Protein AF-A0A1B7W470-F1 (afdb_monomer_lite)

pLDDT: mean 95.74, std 5.54, range [59.97, 98.81]

Sequence (104 aa):
MKARYQFRFYPTDQQQKLLAQLFGCVRVVWNDALAICKQSEKLPSNNDLQKLVITQAKKTIERQWLSEVSNIPLQQSVADLGIAYKNFFNSCKGKRKGKKIGSP

Structure (mmCIF, N/CA/C/O backbone):
data_AF-A0A1B7W470-F1
#
_entry.id   AF-A0A1B7W470-F1
#
loop_
_atom_site.group_PDB
_atom_site.id
_atom_site.type_symbol
_atom_site.label_atom_id
_atom_site.label_alt_id
_atom_site.label_comp_id
_atom_site.label_asym_id
_atom_site.label_entity_id
_atom_site.label_seq_id
_atom_site.pdbx_PDB_ins_code
_atom_site.Cartn_x
_atom_site.Cartn_y
_atom_site.Cartn_z
_atom_site.occupancy
_atom_site.B_iso_or_equiv
_atom_site.auth_seq_id
_atom_site.auth_comp_id
_atom_site.auth_asym_id
_atom_site.auth_atom_id
_atom_site.pdbx_PDB_model_num
ATOM 1 N N . MET A 1 1 ? 11.667 -31.527 11.415 1.00 59.97 1 MET A N 1
ATOM 2 C CA . MET A 1 1 ? 10.442 -31.495 10.583 1.00 59.97 1 MET A CA 1
ATOM 3 C C . MET A 1 1 ? 9.696 -30.196 10.901 1.00 59.97 1 MET A C 1
ATOM 5 O O . MET A 1 1 ? 9.408 -29.977 12.067 1.00 59.97 1 MET A O 1
ATOM 9 N N . LYS A 1 2 ? 9.480 -29.279 9.941 1.00 69.00 2 LYS A N 1
ATOM 10 C CA . LYS A 1 2 ? 8.695 -28.047 10.186 1.00 69.00 2 LYS A CA 1
ATOM 11 C C . LYS A 1 2 ? 7.237 -28.324 9.822 1.00 69.00 2 LYS A C 1
ATOM 13 O O . LYS A 1 2 ? 6.936 -28.477 8.642 1.00 69.00 2 LYS A O 1
ATOM 18 N N . ALA A 1 3 ? 6.359 -28.410 10.816 1.00 79.94 3 ALA A N 1
ATOM 19 C CA . ALA A 1 3 ? 4.921 -28.483 10.579 1.00 79.94 3 ALA A CA 1
ATOM 20 C C . ALA A 1 3 ? 4.415 -27.135 10.030 1.00 79.94 3 ALA A C 1
ATOM 22 O O . ALA A 1 3 ? 4.851 -26.076 10.486 1.00 79.94 3 ALA A O 1
ATOM 23 N N . ARG A 1 4 ? 3.510 -27.168 9.046 1.00 85.81 4 ARG A N 1
ATOM 24 C CA . ARG A 1 4 ? 2.700 -26.007 8.649 1.00 85.81 4 ARG A CA 1
ATOM 25 C C . ARG A 1 4 ? 1.278 -26.254 9.106 1.00 85.81 4 ARG A C 1
ATOM 27 O O . ARG A 1 4 ? 0.730 -27.316 8.829 1.00 85.81 4 ARG A O 1
ATOM 34 N N . TYR A 1 5 ? 0.696 -25.257 9.750 1.00 87.50 5 TYR A N 1
ATOM 35 C CA . TYR A 1 5 ? -0.687 -25.302 10.189 1.00 87.50 5 TYR A CA 1
ATOM 36 C C . TYR A 1 5 ? -1.522 -24.332 9.364 1.00 87.50 5 TYR A C 1
ATOM 38 O O . TYR A 1 5 ? -1.077 -23.225 9.055 1.00 87.50 5 TYR A O 1
ATOM 46 N N . GLN A 1 6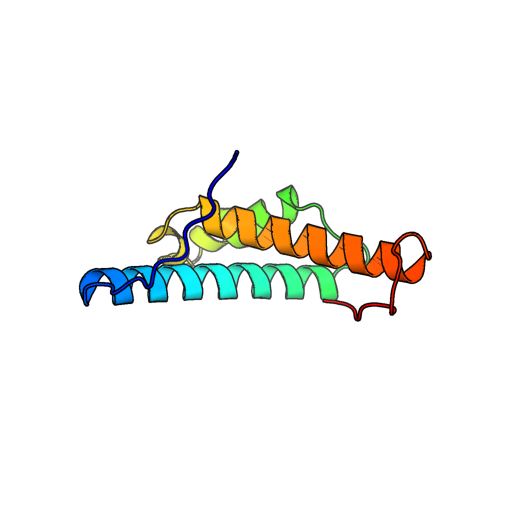 ? -2.731 -24.760 9.017 1.00 92.94 6 GLN A N 1
ATOM 47 C CA . GLN A 1 6 ? -3.738 -23.933 8.373 1.00 92.94 6 GLN A CA 1
ATOM 48 C C . GLN A 1 6 ? -4.929 -23.837 9.318 1.00 92.94 6 GLN A C 1
ATOM 50 O O . GLN A 1 6 ? -5.500 -24.852 9.707 1.00 92.94 6 GLN A O 1
ATOM 55 N N . PHE A 1 7 ? -5.295 -22.613 9.681 1.00 91.75 7 PHE A N 1
ATOM 56 C CA . PHE A 1 7 ? -6.426 -22.344 10.558 1.00 91.75 7 PHE A CA 1
ATOM 57 C C . PHE A 1 7 ? -7.414 -21.428 9.856 1.00 91.75 7 PHE A C 1
ATOM 59 O O . PHE A 1 7 ? -7.025 -20.539 9.094 1.00 91.75 7 PHE A O 1
ATOM 66 N N . ARG A 1 8 ? -8.699 -21.634 10.140 1.00 94.62 8 ARG A N 1
ATOM 67 C CA . ARG A 1 8 ? -9.738 -20.684 9.765 1.00 94.62 8 ARG A CA 1
ATOM 68 C C . ARG A 1 8 ? -9.896 -19.668 10.888 1.00 94.62 8 ARG A C 1
ATOM 70 O O . ARG A 1 8 ? -10.108 -20.036 12.038 1.00 94.62 8 ARG A O 1
ATOM 77 N N . PHE A 1 9 ? -9.766 -18.398 10.538 1.00 93.44 9 PHE A N 1
ATOM 78 C CA . PHE A 1 9 ? -9.942 -17.289 11.461 1.00 93.44 9 PHE A CA 1
ATOM 79 C C . PHE A 1 9 ? -11.408 -16.833 11.464 1.00 93.44 9 PHE A C 1
ATOM 81 O O . PHE A 1 9 ? -12.005 -16.679 10.398 1.00 93.44 9 PHE A O 1
ATOM 88 N N . TYR A 1 10 ? -11.969 -16.622 12.655 1.00 96.38 10 TYR A N 1
ATOM 89 C CA . TYR A 1 10 ? -13.341 -16.155 12.870 1.00 96.38 10 TYR A CA 1
ATOM 90 C C . TYR A 1 10 ? -13.299 -14.854 13.686 1.00 96.38 10 TYR A C 1
ATOM 92 O O . TYR A 1 10 ? -13.277 -14.912 14.915 1.00 96.38 10 TYR A O 1
ATOM 100 N N . PRO A 1 11 ? -13.201 -13.686 13.025 1.00 97.00 11 PRO A N 1
ATOM 101 C CA . PRO A 1 11 ? -13.085 -12.409 13.717 1.00 97.00 11 PRO A CA 1
ATOM 102 C C . PRO A 1 11 ? -14.377 -12.011 14.426 1.00 97.00 11 PRO A C 1
ATOM 104 O O . PRO A 1 11 ? -15.469 -12.163 13.874 1.00 97.00 11 PRO A O 1
ATOM 107 N N . THR A 1 12 ? -14.242 -11.389 15.595 1.00 98.50 12 THR A N 1
ATOM 108 C CA . THR A 1 12 ? -15.350 -10.661 16.230 1.00 98.50 12 THR A CA 1
ATOM 109 C C . THR A 1 12 ? -15.777 -9.470 15.370 1.00 98.50 12 THR A C 1
ATOM 111 O O . THR A 1 12 ? -15.000 -8.981 14.546 1.00 98.50 12 THR A O 1
ATOM 114 N N . ASP A 1 13 ? -16.979 -8.940 15.586 1.00 98.25 13 ASP A N 1
ATOM 115 C CA . ASP A 1 13 ? -17.481 -7.784 14.827 1.00 98.25 13 ASP A CA 1
ATOM 116 C C . ASP A 1 13 ? -16.538 -6.575 14.901 1.00 98.25 13 ASP A C 1
ATOM 118 O O . ASP A 1 13 ? -16.317 -5.876 13.910 1.00 98.25 13 ASP A O 1
ATOM 122 N N . GLN A 1 14 ? -15.915 -6.353 16.062 1.00 98.00 14 GLN A N 1
ATOM 123 C CA . GLN A 1 14 ? -14.920 -5.296 16.231 1.00 98.00 14 GLN A CA 1
ATOM 124 C C . GLN A 1 14 ? -13.670 -5.549 15.377 1.00 98.00 14 GLN A C 1
ATOM 126 O O . GLN A 1 14 ? -13.166 -4.635 14.727 1.00 98.00 14 GLN A O 1
ATOM 131 N N . GLN A 1 15 ? -13.177 -6.789 15.339 1.00 97.81 15 GLN A N 1
ATOM 132 C CA . GLN A 1 15 ? -12.028 -7.154 14.508 1.00 97.81 15 GLN A CA 1
ATOM 133 C C . GLN A 1 15 ? -12.348 -7.025 13.016 1.00 97.81 15 GLN A C 1
ATOM 135 O O . GLN A 1 15 ? -11.508 -6.542 12.263 1.00 97.81 15 GLN A O 1
ATOM 140 N N . GLN A 1 16 ? -13.556 -7.400 12.587 1.00 98.06 16 GLN A N 1
ATOM 141 C CA . GLN A 1 16 ? -13.994 -7.235 11.198 1.00 98.06 16 GLN A CA 1
ATOM 142 C C . GLN A 1 16 ? -13.948 -5.768 10.765 1.00 98.06 16 GLN A C 1
ATOM 144 O O . GLN A 1 16 ? -13.399 -5.466 9.706 1.00 98.06 16 GLN A O 1
ATOM 149 N N . LYS A 1 17 ? -14.450 -4.851 11.604 1.00 97.81 17 LYS A N 1
ATOM 150 C CA . LYS A 1 17 ? -14.402 -3.404 11.339 1.00 97.81 17 LYS A CA 1
ATOM 151 C C . LYS A 1 17 ? -12.965 -2.893 11.213 1.00 97.81 17 LYS A C 1
ATOM 153 O O . LYS A 1 17 ? -12.643 -2.232 10.229 1.00 97.81 17 LYS A O 1
ATOM 158 N N . LEU A 1 18 ? -12.094 -3.255 12.157 1.00 97.75 18 LEU A N 1
ATOM 159 C CA . LEU A 1 18 ? -10.682 -2.851 12.140 1.00 97.75 18 LEU A CA 1
ATOM 160 C C . LEU A 1 18 ? -9.939 -3.395 10.909 1.00 97.75 18 LEU A C 1
ATOM 162 O O . LEU A 1 18 ? -9.151 -2.683 10.289 1.00 97.75 18 LEU A O 1
ATOM 166 N N . LEU A 1 19 ? -10.208 -4.645 10.520 1.00 97.50 19 LEU A N 1
ATOM 167 C CA . LEU A 1 19 ? -9.629 -5.246 9.318 1.00 97.50 19 LEU A CA 1
ATOM 168 C C . LEU A 1 19 ? -10.133 -4.560 8.048 1.00 97.50 19 LEU A C 1
ATOM 170 O O . LEU A 1 19 ? -9.329 -4.250 7.173 1.00 97.50 19 LEU A O 1
ATOM 174 N N . ALA A 1 20 ? -11.432 -4.272 7.957 1.00 97.69 20 ALA A N 1
ATOM 175 C CA . ALA A 1 20 ? -12.003 -3.544 6.828 1.00 97.69 20 ALA A CA 1
ATOM 176 C C . ALA A 1 20 ? -11.384 -2.144 6.679 1.00 97.69 20 ALA A C 1
ATOM 178 O O . ALA A 1 20 ? -10.992 -1.771 5.573 1.00 97.69 20 ALA A O 1
ATOM 179 N N . GLN A 1 21 ? -11.218 -1.404 7.782 1.00 97.94 21 GLN A N 1
ATOM 180 C CA . GLN A 1 21 ? -10.526 -0.111 7.784 1.00 97.94 21 GLN A CA 1
ATOM 181 C C . GLN A 1 21 ? -9.078 -0.251 7.303 1.00 97.94 21 GLN A C 1
ATOM 183 O O . GLN A 1 21 ? -8.660 0.463 6.390 1.00 97.94 21 GLN A O 1
ATOM 188 N N . LEU A 1 22 ? -8.325 -1.207 7.858 1.00 98.50 22 LEU A N 1
ATOM 189 C CA . LEU A 1 22 ? -6.932 -1.443 7.480 1.00 98.50 22 LEU A CA 1
ATOM 190 C C . LEU A 1 22 ? -6.791 -1.786 5.994 1.00 98.50 22 LEU A C 1
ATOM 192 O O . LEU A 1 22 ? -5.969 -1.191 5.298 1.00 98.50 22 LEU A O 1
ATOM 196 N N . PHE A 1 23 ? -7.597 -2.723 5.497 1.00 98.12 23 PHE A N 1
ATOM 197 C CA . PHE A 1 23 ? -7.557 -3.145 4.099 1.00 98.12 23 PHE A CA 1
ATOM 198 C C . PHE A 1 23 ? -7.993 -2.024 3.153 1.00 98.12 23 PHE A C 1
ATOM 200 O O . PHE A 1 23 ? -7.385 -1.857 2.095 1.00 98.12 23 PHE A O 1
ATOM 207 N N . GLY A 1 24 ? -8.977 -1.213 3.552 1.00 98.31 24 GLY A N 1
ATOM 208 C CA . GLY A 1 24 ? -9.370 -0.007 2.826 1.00 98.31 24 GLY A CA 1
ATOM 209 C C . GLY A 1 24 ? -8.217 0.993 2.703 1.00 98.31 24 GLY A C 1
ATOM 210 O O . GLY A 1 24 ? -7.884 1.413 1.594 1.00 98.31 24 GLY A O 1
ATOM 211 N N . CYS A 1 25 ? -7.540 1.304 3.814 1.00 98.62 25 CYS A N 1
ATOM 212 C CA . CYS A 1 25 ? -6.368 2.186 3.825 1.00 98.62 25 CYS A CA 1
ATOM 213 C C . CYS A 1 25 ? -5.242 1.657 2.924 1.00 98.62 25 CYS A C 1
ATOM 215 O O . CYS A 1 25 ? -4.716 2.390 2.089 1.00 98.62 25 CYS A O 1
ATOM 217 N N . VAL A 1 26 ? -4.908 0.368 3.049 1.00 98.75 26 VAL A N 1
ATOM 218 C CA . VAL A 1 26 ? -3.891 -0.307 2.224 1.00 98.75 26 VAL A CA 1
ATOM 219 C C . VAL A 1 26 ? -4.229 -0.212 0.737 1.00 98.75 26 VAL A C 1
ATOM 221 O O . VAL A 1 26 ? -3.363 0.101 -0.083 1.00 98.75 26 VAL A O 1
ATOM 224 N N . ARG A 1 27 ? -5.497 -0.438 0.374 1.00 98.56 27 ARG A N 1
ATOM 225 C CA . ARG A 1 27 ? -5.959 -0.361 -1.015 1.00 98.56 27 ARG A CA 1
ATOM 226 C C . ARG A 1 27 ? -5.816 1.048 -1.585 1.00 98.56 27 ARG A C 1
ATOM 228 O O . ARG A 1 27 ? -5.407 1.180 -2.739 1.00 98.56 27 ARG A O 1
ATOM 235 N N . VAL A 1 28 ? -6.144 2.074 -0.801 1.00 98.69 28 VAL A N 1
ATOM 236 C CA . VAL A 1 28 ? -6.014 3.477 -1.217 1.00 98.69 28 VAL A CA 1
ATOM 237 C C . VAL A 1 28 ? -4.551 3.863 -1.399 1.00 98.69 28 VAL A C 1
ATOM 239 O O . VAL A 1 28 ? -4.202 4.347 -2.470 1.00 98.69 28 VAL A O 1
ATOM 242 N N . VAL A 1 29 ? -3.677 3.550 -0.439 1.00 98.75 29 VAL A N 1
ATOM 243 C CA . VAL A 1 29 ? -2.234 3.837 -0.552 1.00 98.75 29 VAL A CA 1
ATOM 244 C C . VAL A 1 29 ? -1.619 3.150 -1.774 1.00 98.75 29 VAL A C 1
ATOM 246 O O . VAL A 1 29 ? -0.849 3.770 -2.505 1.00 98.75 29 VAL A O 1
ATOM 249 N N . TRP A 1 30 ? -1.985 1.890 -2.042 1.00 98.81 30 TRP A N 1
ATOM 250 C CA . TRP A 1 30 ? -1.568 1.198 -3.266 1.00 98.81 30 TRP A CA 1
ATOM 251 C C . TRP A 1 30 ? -2.012 1.940 -4.531 1.00 98.81 30 TRP A C 1
ATOM 253 O O . TRP A 1 30 ? -1.216 2.122 -5.449 1.00 98.81 30 TRP A O 1
ATOM 263 N N . ASN A 1 31 ? -3.284 2.340 -4.601 1.00 98.69 31 ASN A N 1
ATOM 264 C CA . ASN A 1 31 ? -3.841 3.010 -5.775 1.00 98.69 31 ASN A CA 1
ATOM 265 C C . ASN A 1 31 ? -3.211 4.375 -6.020 1.00 98.69 31 ASN A C 1
ATOM 267 O O . ASN A 1 31 ? -2.844 4.664 -7.156 1.00 98.69 31 ASN A O 1
ATOM 271 N N . ASP A 1 32 ? -3.063 5.181 -4.971 1.00 98.56 32 ASP A N 1
ATOM 272 C CA . ASP A 1 32 ? -2.452 6.503 -5.065 1.00 98.56 32 ASP A CA 1
ATOM 273 C C . ASP A 1 32 ? -0.987 6.363 -5.534 1.00 98.56 32 ASP A C 1
ATOM 275 O O . ASP A 1 32 ? -0.555 7.063 -6.450 1.00 98.56 32 ASP A O 1
ATOM 279 N N . ALA A 1 33 ? -0.239 5.383 -5.005 1.00 98.62 33 ALA A N 1
ATOM 280 C CA . ALA A 1 33 ? 1.131 5.110 -5.450 1.00 98.62 33 ALA A CA 1
ATOM 281 C C . ALA A 1 33 ? 1.186 4.639 -6.913 1.00 98.62 33 ALA A C 1
ATOM 283 O O . ALA A 1 33 ? 2.002 5.130 -7.692 1.00 98.62 33 ALA A O 1
ATOM 284 N N . LEU A 1 34 ? 0.298 3.721 -7.309 1.00 98.56 34 LEU A N 1
ATOM 285 C CA . LEU A 1 34 ? 0.206 3.223 -8.682 1.00 98.56 34 LEU A CA 1
ATOM 286 C C . LEU A 1 34 ? -0.123 4.344 -9.675 1.00 98.56 34 LEU A C 1
ATOM 288 O O . LEU A 1 34 ? 0.456 4.389 -10.760 1.00 98.56 34 LEU A O 1
ATOM 292 N N . ALA A 1 35 ? -1.036 5.246 -9.313 1.00 98.44 35 ALA A N 1
ATOM 293 C CA . ALA A 1 35 ? -1.407 6.388 -10.139 1.00 98.44 35 ALA A CA 1
ATOM 294 C C . ALA A 1 35 ? -0.201 7.305 -10.392 1.00 98.44 35 ALA A C 1
ATOM 296 O O . ALA A 1 35 ? 0.069 7.646 -11.544 1.00 98.44 35 ALA A O 1
ATOM 297 N N . ILE A 1 36 ? 0.580 7.610 -9.349 1.00 98.31 36 ILE A N 1
ATOM 298 C CA . ILE A 1 36 ? 1.823 8.386 -9.475 1.00 98.31 36 ILE A CA 1
ATOM 299 C C . ILE A 1 36 ? 2.815 7.664 -10.391 1.00 98.31 36 ILE A C 1
ATOM 301 O O . ILE A 1 36 ? 3.364 8.278 -11.305 1.00 98.31 36 ILE A O 1
ATOM 305 N N . CYS A 1 37 ? 3.026 6.358 -10.200 1.00 97.88 37 CYS A N 1
ATOM 306 C CA . CYS A 1 37 ? 3.935 5.585 -11.048 1.00 97.88 37 CYS A CA 1
ATOM 307 C C . CYS A 1 37 ? 3.523 5.603 -12.527 1.00 97.88 37 CYS A C 1
ATOM 309 O O . CYS A 1 37 ? 4.394 5.684 -13.386 1.00 97.88 37 CYS A O 1
ATOM 311 N N . LYS A 1 38 ? 2.218 5.552 -12.829 1.00 97.06 38 LYS A N 1
ATOM 312 C CA . LYS A 1 38 ? 1.692 5.599 -14.206 1.00 97.06 38 LYS A CA 1
ATOM 313 C C . LYS A 1 38 ? 1.845 6.967 -14.871 1.00 97.06 38 LYS A C 1
ATOM 315 O O . LYS A 1 38 ? 1.949 7.026 -16.089 1.00 97.06 38 LYS A O 1
ATOM 320 N N . GLN A 1 39 ? 1.843 8.041 -14.087 1.00 96.94 39 GLN A N 1
ATOM 321 C CA . GLN A 1 39 ? 2.015 9.414 -14.576 1.00 96.94 39 GLN A CA 1
ATOM 322 C C . GLN A 1 39 ? 3.487 9.841 -14.652 1.00 96.94 39 GLN A C 1
ATOM 324 O O . GLN A 1 39 ? 3.808 10.837 -15.293 1.00 96.94 39 GLN A O 1
ATOM 329 N N . SER A 1 40 ? 4.384 9.108 -13.992 1.00 95.00 40 SER A N 1
ATOM 330 C CA . SER A 1 40 ? 5.805 9.441 -13.931 1.00 95.00 40 SER A CA 1
ATOM 331 C C . SER A 1 40 ? 6.559 8.862 -15.126 1.00 95.00 40 SER A C 1
ATOM 333 O O . SER A 1 40 ? 6.468 7.668 -15.403 1.00 95.00 40 SER A O 1
ATOM 335 N N . GLU A 1 41 ? 7.397 9.670 -15.777 1.00 91.94 41 GLU A N 1
ATOM 336 C CA . GLU A 1 41 ? 8.288 9.200 -16.855 1.00 91.94 41 GLU A CA 1
ATOM 337 C C . GLU A 1 41 ? 9.295 8.148 -16.366 1.00 91.94 41 GLU A C 1
ATOM 339 O O . GLU A 1 41 ? 9.675 7.226 -17.090 1.00 91.94 41 GLU A O 1
ATOM 344 N N . LYS A 1 42 ? 9.719 8.271 -15.104 1.00 93.88 42 LYS A N 1
ATOM 345 C CA . LYS A 1 42 ? 10.613 7.337 -14.426 1.00 93.88 42 LYS A CA 1
ATOM 346 C C . LYS A 1 42 ? 9.954 6.833 -13.154 1.00 93.88 42 LYS A C 1
ATOM 348 O O . LYS A 1 42 ? 9.428 7.623 -12.377 1.00 93.88 42 LYS A O 1
ATOM 353 N N . LEU A 1 43 ? 10.054 5.524 -12.912 1.00 95.12 43 LEU A N 1
ATOM 354 C CA . LEU A 1 43 ? 9.510 4.912 -11.703 1.00 95.12 43 LEU A CA 1
ATOM 355 C C . LEU A 1 43 ? 10.146 5.545 -10.443 1.00 95.12 43 LEU A C 1
ATOM 357 O O . LEU A 1 43 ? 11.370 5.442 -10.285 1.00 95.12 43 LEU A O 1
ATOM 361 N N . PRO A 1 44 ? 9.351 6.168 -9.553 1.00 97.12 44 PRO A N 1
ATOM 362 C CA . PRO A 1 44 ? 9.856 6.733 -8.305 1.00 97.12 44 PRO A CA 1
ATOM 363 C C . PRO A 1 44 ? 10.349 5.648 -7.342 1.00 97.12 44 PRO A C 1
ATOM 365 O O . PRO A 1 44 ? 9.967 4.479 -7.446 1.00 97.12 44 PRO A O 1
ATOM 368 N N . SER A 1 45 ? 11.186 6.026 -6.374 1.00 97.94 45 SER A N 1
ATOM 369 C CA . SER A 1 45 ? 11.608 5.089 -5.331 1.00 97.94 45 SER A CA 1
ATOM 370 C C . SER A 1 45 ? 10.467 4.804 -4.346 1.00 97.94 45 SER A C 1
ATOM 372 O O . SER A 1 45 ? 9.586 5.639 -4.132 1.00 97.94 45 SER A O 1
ATOM 374 N N . ASN A 1 46 ? 10.504 3.645 -3.681 1.00 97.62 46 ASN A N 1
ATOM 375 C CA . ASN A 1 46 ? 9.515 3.318 -2.648 1.00 97.62 46 ASN A CA 1
ATOM 376 C C . ASN A 1 46 ? 9.502 4.355 -1.513 1.00 97.62 46 ASN A C 1
ATOM 378 O O . ASN A 1 46 ? 8.437 4.650 -0.980 1.00 97.62 46 ASN A O 1
ATOM 382 N N . ASN A 1 47 ? 10.660 4.923 -1.161 1.00 98.19 47 ASN A N 1
ATOM 383 C CA . ASN A 1 47 ? 10.756 5.941 -0.115 1.00 98.19 47 ASN A CA 1
ATOM 384 C C . ASN A 1 47 ? 10.041 7.232 -0.526 1.00 98.19 47 ASN A C 1
ATOM 386 O O . ASN A 1 47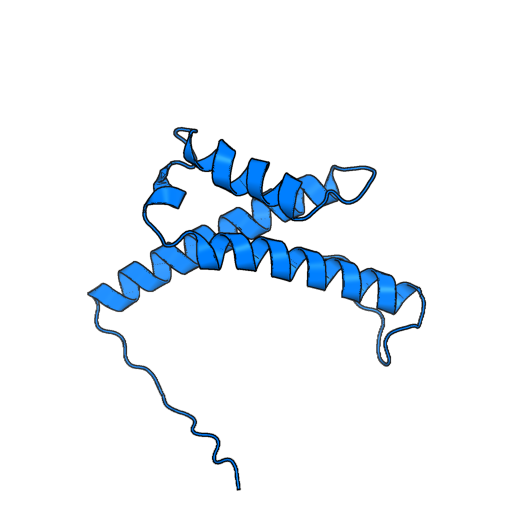 ? 9.307 7.807 0.279 1.00 98.19 47 ASN A O 1
ATOM 390 N N . ASP A 1 48 ? 10.209 7.656 -1.782 1.00 98.25 48 ASP A N 1
ATOM 391 C CA . ASP A 1 48 ? 9.528 8.840 -2.311 1.00 98.25 48 ASP A CA 1
ATOM 392 C C . ASP A 1 48 ? 8.015 8.616 -2.346 1.00 98.25 48 ASP A C 1
ATOM 394 O O . ASP A 1 48 ? 7.255 9.453 -1.859 1.00 98.25 48 ASP A O 1
ATOM 398 N N . LEU A 1 49 ? 7.573 7.448 -2.826 1.00 98.56 49 LEU A N 1
ATOM 399 C CA . LEU A 1 49 ? 6.156 7.080 -2.834 1.00 98.56 49 LEU A CA 1
ATOM 400 C C . LEU A 1 49 ? 5.572 7.073 -1.419 1.00 98.56 49 LEU A C 1
ATOM 402 O O . LEU A 1 49 ? 4.563 7.728 -1.185 1.00 98.56 49 LEU A O 1
ATOM 406 N N . GLN A 1 50 ? 6.213 6.409 -0.451 1.00 98.62 50 GLN A N 1
ATOM 407 C CA . GLN A 1 50 ? 5.743 6.394 0.940 1.00 98.62 50 GLN A CA 1
ATOM 408 C C . GLN A 1 50 ? 5.654 7.809 1.527 1.00 98.62 50 GLN A C 1
ATOM 410 O O . GLN A 1 50 ? 4.692 8.131 2.227 1.00 98.62 50 GLN A O 1
ATOM 415 N N . LYS A 1 51 ? 6.621 8.683 1.223 1.00 98.62 51 LYS A N 1
ATOM 416 C CA . LYS A 1 51 ? 6.580 10.079 1.670 1.00 98.62 51 LYS A CA 1
ATOM 417 C C . LYS A 1 51 ? 5.358 10.814 1.112 1.00 98.62 51 LYS A C 1
ATOM 419 O O . LYS A 1 51 ? 4.711 11.530 1.872 1.00 98.62 51 LYS A O 1
ATOM 424 N N . LEU A 1 52 ? 5.031 10.623 -0.165 1.00 98.50 52 LEU A N 1
ATOM 425 C CA . LEU A 1 52 ? 3.886 11.263 -0.819 1.00 98.50 52 LEU A CA 1
ATOM 426 C C . LEU A 1 52 ? 2.550 10.669 -0.341 1.00 98.50 52 LEU A C 1
ATOM 428 O O . LEU A 1 52 ? 1.723 11.373 0.236 1.00 98.50 52 LEU A O 1
ATOM 432 N N . VAL A 1 53 ? 2.353 9.360 -0.525 1.00 98.62 53 VAL A N 1
ATOM 433 C CA . VAL A 1 53 ? 1.040 8.705 -0.374 1.00 98.62 53 VAL A CA 1
ATOM 434 C C . VAL A 1 53 ? 0.718 8.254 1.049 1.00 98.62 53 VAL A C 1
ATOM 436 O O . VAL A 1 53 ? -0.388 7.792 1.312 1.00 98.62 53 VAL A O 1
ATOM 439 N N . ILE A 1 54 ? 1.663 8.394 1.983 1.00 98.50 54 ILE A N 1
ATOM 440 C CA . ILE A 1 54 ? 1.440 8.112 3.406 1.00 98.50 54 ILE A CA 1
ATOM 441 C C . ILE A 1 54 ? 1.757 9.353 4.236 1.00 98.50 54 ILE A C 1
ATOM 443 O O . ILE A 1 54 ? 0.859 9.930 4.841 1.00 98.50 54 ILE A O 1
ATOM 447 N N . THR A 1 55 ? 3.020 9.787 4.276 1.00 98.38 55 THR A N 1
ATOM 448 C CA . THR A 1 55 ? 3.458 10.827 5.225 1.00 98.38 55 THR A CA 1
ATOM 449 C C . THR A 1 55 ? 2.837 12.193 4.940 1.00 98.38 55 THR A C 1
ATOM 451 O O . THR A 1 55 ? 2.429 12.885 5.871 1.00 98.38 55 THR A O 1
ATOM 454 N N . GLN A 1 56 ? 2.785 12.606 3.673 1.00 98.38 56 GLN A N 1
ATOM 455 C CA . GLN A 1 56 ? 2.147 13.859 3.269 1.00 98.38 56 GLN A CA 1
ATOM 456 C C . GLN A 1 56 ? 0.631 13.701 3.171 1.00 98.38 56 GLN A C 1
ATOM 458 O O . GLN A 1 56 ? -0.083 14.545 3.702 1.00 98.38 56 GLN A O 1
ATOM 463 N N . ALA A 1 57 ? 0.145 12.596 2.595 1.00 98.31 57 ALA A N 1
ATOM 464 C CA . ALA A 1 57 ? -1.286 12.307 2.503 1.00 98.31 57 ALA A CA 1
ATOM 465 C C . ALA A 1 57 ? -1.993 12.392 3.868 1.00 98.31 57 ALA A C 1
ATOM 467 O O . ALA A 1 57 ? -2.999 13.082 3.990 1.00 98.31 57 ALA A O 1
ATOM 468 N N . LYS A 1 58 ? -1.425 11.810 4.932 1.00 98.25 58 LYS A N 1
ATOM 469 C CA . LYS A 1 58 ? -1.985 11.872 6.298 1.00 98.25 58 LYS A CA 1
ATOM 470 C C . LYS A 1 58 ? -2.208 13.289 6.842 1.00 98.25 58 LYS A C 1
ATOM 472 O O . LYS A 1 58 ? -2.954 13.446 7.800 1.00 98.25 58 LYS A O 1
ATOM 477 N N . LYS A 1 59 ? -1.560 14.305 6.268 1.00 98.25 59 LYS A N 1
ATOM 478 C CA . LYS A 1 59 ? -1.711 15.714 6.667 1.00 98.25 59 LYS A CA 1
ATOM 479 C C . LYS A 1 59 ? -2.844 16.433 5.930 1.00 98.25 59 LYS A C 1
ATOM 481 O O . LYS A 1 59 ? -3.138 17.575 6.259 1.00 98.25 59 LYS A O 1
ATOM 486 N N . THR A 1 60 ? -3.436 15.799 4.922 1.00 98.12 60 THR A N 1
ATOM 487 C CA . THR A 1 60 ? -4.552 16.345 4.137 1.00 98.12 60 THR A CA 1
ATOM 488 C C . THR A 1 60 ? -5.885 15.908 4.733 1.00 98.12 60 THR A C 1
ATOM 490 O O . THR A 1 60 ? -5.980 14.822 5.308 1.00 98.12 60 THR A O 1
ATOM 493 N N . ILE A 1 61 ? -6.930 16.721 4.576 1.00 97.62 61 ILE A N 1
ATOM 494 C CA . ILE A 1 61 ? -8.268 16.419 5.112 1.00 97.62 61 ILE A CA 1
ATOM 495 C C . ILE A 1 61 ? -8.835 15.157 4.442 1.00 97.62 61 ILE A C 1
ATOM 497 O O . ILE A 1 61 ? -9.460 14.320 5.089 1.00 97.62 61 ILE A O 1
ATOM 501 N N . GLU A 1 62 ? -8.541 14.962 3.159 1.00 97.38 62 GLU A N 1
ATOM 502 C CA . GLU A 1 62 ? -9.038 13.868 2.323 1.00 97.38 62 GLU A CA 1
ATOM 503 C C . GLU A 1 62 ? -8.429 12.504 2.681 1.00 97.38 62 GLU A C 1
ATOM 505 O O . GLU A 1 62 ? -8.967 11.457 2.296 1.00 97.38 62 GLU A O 1
ATOM 510 N N . ARG A 1 63 ? -7.281 12.496 3.372 1.00 97.94 63 ARG A N 1
ATOM 511 C CA . ARG A 1 63 ? -6.498 11.287 3.680 1.00 97.94 63 ARG A CA 1
ATOM 512 C C . ARG A 1 63 ? -6.047 11.192 5.143 1.00 97.94 63 ARG A C 1
ATOM 514 O O . ARG A 1 63 ? -5.318 10.260 5.483 1.00 97.94 63 ARG A O 1
ATOM 521 N N . GLN A 1 64 ? -6.503 12.078 6.031 1.00 97.56 64 GLN A N 1
ATOM 522 C CA . GLN A 1 64 ? -6.137 12.048 7.457 1.00 97.56 64 GLN A CA 1
ATOM 523 C C . GLN A 1 64 ? -6.483 10.718 8.149 1.00 97.56 64 GLN A C 1
ATOM 525 O O . GLN A 1 64 ? -5.724 10.251 9.001 1.00 97.56 64 GLN A O 1
ATOM 530 N N . TRP A 1 65 ? -7.563 10.063 7.713 1.00 97.12 65 TRP A N 1
ATOM 531 C CA . TRP A 1 65 ? -8.045 8.768 8.209 1.00 97.12 65 TRP A CA 1
ATOM 532 C C . TRP A 1 65 ? -7.047 7.617 7.992 1.00 97.12 65 TRP A C 1
ATOM 534 O O . TRP A 1 65 ? -7.106 6.610 8.689 1.00 97.12 65 TRP A O 1
ATOM 544 N N . LEU A 1 66 ? -6.041 7.770 7.118 1.00 98.31 66 LEU A N 1
ATOM 545 C CA . LEU A 1 66 ? -4.918 6.822 7.032 1.00 98.31 66 LEU A CA 1
ATOM 546 C C . LEU A 1 66 ? -4.125 6.725 8.350 1.00 98.31 66 LEU A C 1
ATOM 548 O O . LEU A 1 66 ? -3.338 5.793 8.534 1.00 98.31 66 LEU A O 1
ATOM 552 N N . SER A 1 67 ? -4.271 7.702 9.248 1.00 97.88 67 SER A N 1
ATOM 553 C CA . SER A 1 67 ? -3.650 7.712 10.578 1.00 97.88 67 SER A CA 1
ATOM 554 C C . SER A 1 67 ? -4.393 6.848 11.601 1.00 97.88 67 SER A C 1
ATOM 556 O O . SER A 1 67 ? -3.838 6.575 12.660 1.00 97.88 67 SER A O 1
ATOM 558 N N . GLU A 1 68 ? -5.608 6.386 11.288 1.00 97.19 68 GLU A N 1
ATOM 559 C CA . GLU A 1 68 ? -6.424 5.539 12.173 1.00 97.19 68 GLU A CA 1
ATOM 560 C C . GLU A 1 68 ? -5.949 4.078 12.201 1.00 97.19 68 GLU A C 1
ATOM 562 O O . GLU A 1 68 ? -6.371 3.293 13.048 1.00 97.19 68 GLU A O 1
ATOM 567 N N . VAL A 1 69 ? -5.053 3.699 11.285 1.00 97.69 69 VAL A N 1
ATOM 568 C CA . VAL A 1 69 ? -4.527 2.338 11.161 1.00 97.69 69 VAL A CA 1
ATOM 569 C C . VAL A 1 69 ? -3.009 2.305 11.314 1.00 97.69 69 VAL A C 1
ATOM 571 O O . VAL A 1 69 ? -2.310 3.311 11.161 1.00 97.69 69 VAL A O 1
ATOM 574 N N . SER A 1 70 ? -2.472 1.112 11.581 1.00 97.12 70 SER A N 1
ATOM 575 C CA . SER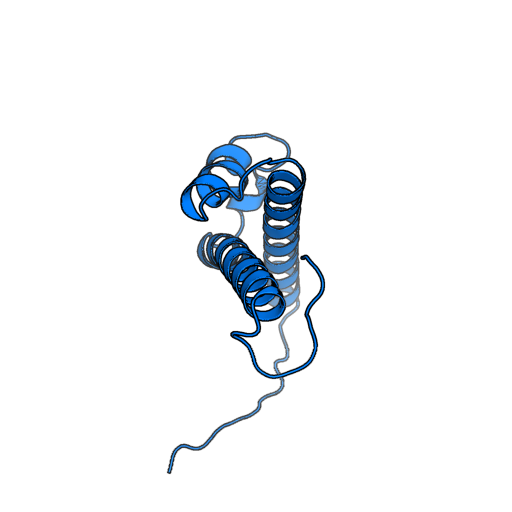 A 1 70 ? -1.023 0.909 11.630 1.00 97.12 70 SER A CA 1
ATOM 576 C C . SER A 1 70 ? -0.357 1.364 10.331 1.00 97.12 70 SER A C 1
ATOM 578 O O . SER A 1 70 ? -0.828 1.087 9.229 1.00 97.12 70 SER A O 1
ATOM 580 N N . ASN A 1 71 ? 0.787 2.032 10.461 1.00 97.31 71 ASN A N 1
ATOM 581 C CA . ASN A 1 71 ? 1.555 2.508 9.318 1.00 97.31 71 ASN A CA 1
ATOM 582 C C . ASN A 1 71 ? 2.260 1.376 8.553 1.00 97.31 71 ASN A C 1
ATOM 584 O O . ASN A 1 71 ? 2.536 1.515 7.363 1.00 97.31 71 ASN A O 1
ATOM 588 N N . ILE A 1 72 ? 2.556 0.263 9.230 1.00 98.38 72 ILE A N 1
ATOM 589 C CA . ILE A 1 72 ? 3.378 -0.820 8.675 1.00 98.38 72 ILE A CA 1
ATOM 590 C C . ILE A 1 72 ? 2.719 -1.462 7.442 1.00 98.38 72 ILE A C 1
ATOM 592 O O . ILE A 1 72 ? 3.390 -1.570 6.416 1.00 98.38 72 ILE A O 1
ATOM 596 N N . PRO A 1 73 ? 1.415 -1.812 7.449 1.00 98.50 73 PRO A N 1
ATOM 597 C CA . PRO A 1 73 ? 0.768 -2.365 6.259 1.00 98.50 73 PRO A CA 1
ATOM 598 C C . PRO A 1 73 ? 0.686 -1.374 5.090 1.00 98.50 73 PRO A C 1
ATOM 600 O O . PRO A 1 73 ? 0.757 -1.792 3.938 1.00 98.50 73 PRO A O 1
ATOM 603 N N . LEU A 1 74 ? 0.599 -0.066 5.363 1.00 98.75 74 LEU A N 1
ATOM 604 C CA . LEU A 1 74 ? 0.624 0.972 4.323 1.00 98.75 74 LEU A CA 1
ATOM 605 C C . LEU A 1 74 ? 2.005 1.055 3.656 1.00 98.75 74 LEU A C 1
ATOM 607 O O . LEU A 1 74 ? 2.120 1.138 2.438 1.00 98.75 74 LEU A O 1
ATOM 611 N N . GLN A 1 75 ? 3.081 0.992 4.442 1.00 98.69 75 GLN A N 1
ATOM 612 C CA . GLN A 1 75 ? 4.440 0.941 3.895 1.00 98.69 75 GLN A CA 1
ATOM 613 C C . GLN A 1 75 ? 4.673 -0.341 3.093 1.00 98.69 75 GLN A C 1
ATOM 615 O O . GLN A 1 75 ? 5.287 -0.291 2.022 1.00 98.69 75 GLN A O 1
ATOM 620 N N . GLN A 1 76 ? 4.151 -1.467 3.589 1.00 98.69 76 GLN A N 1
ATOM 621 C CA . GLN A 1 76 ? 4.237 -2.751 2.907 1.00 98.69 76 GLN A CA 1
ATOM 622 C C . GLN A 1 76 ? 3.498 -2.729 1.567 1.00 98.69 76 GLN A C 1
ATOM 624 O O . GLN A 1 76 ? 4.030 -3.247 0.593 1.00 98.69 76 GLN A O 1
ATOM 629 N N . SER A 1 77 ? 2.345 -2.061 1.464 1.00 98.69 77 SER A N 1
ATOM 630 C CA . SER A 1 77 ? 1.622 -1.966 0.191 1.00 98.69 77 SER A CA 1
ATOM 631 C C . SER A 1 77 ? 2.441 -1.251 -0.888 1.00 98.69 77 SER A C 1
ATOM 633 O O . SER A 1 77 ? 2.466 -1.685 -2.037 1.00 98.69 77 SER A O 1
ATOM 635 N N . VAL A 1 78 ? 3.185 -0.199 -0.531 1.00 98.75 78 VAL A N 1
ATOM 636 C CA . VAL A 1 78 ? 4.121 0.456 -1.464 1.00 98.75 78 VAL A CA 1
ATOM 637 C C . VAL A 1 78 ? 5.295 -0.468 -1.814 1.00 98.75 78 VAL A C 1
ATOM 639 O O . VAL A 1 78 ? 5.731 -0.513 -2.966 1.00 98.75 78 VAL A O 1
ATOM 642 N N . ALA A 1 79 ? 5.805 -1.240 -0.850 1.00 98.62 79 ALA A N 1
ATOM 643 C CA . ALA A 1 79 ? 6.872 -2.208 -1.105 1.00 98.62 79 ALA A CA 1
ATOM 644 C C . ALA A 1 79 ? 6.430 -3.320 -2.070 1.00 98.62 79 ALA A C 1
ATOM 646 O O . ALA A 1 79 ? 7.162 -3.654 -3.007 1.00 98.62 79 ALA A O 1
ATOM 647 N N . ASP A 1 80 ? 5.216 -3.834 -1.887 1.00 98.62 80 ASP A N 1
ATOM 648 C CA . ASP A 1 80 ? 4.596 -4.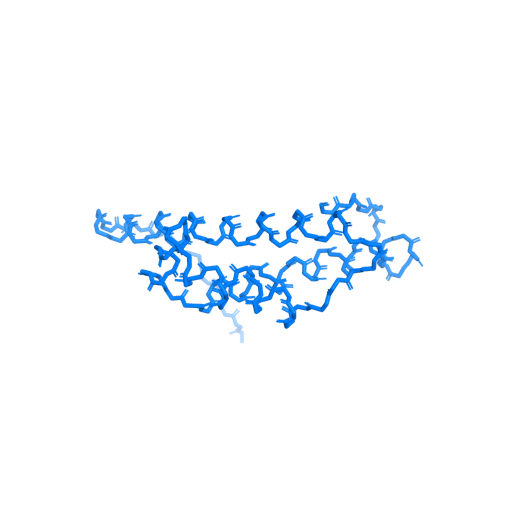837 -2.745 1.00 98.62 80 ASP A CA 1
ATOM 649 C C . ASP A 1 80 ? 4.404 -4.300 -4.177 1.00 98.62 80 ASP A C 1
ATOM 651 O O . ASP A 1 80 ? 4.643 -5.028 -5.145 1.00 98.62 80 ASP A O 1
ATOM 655 N N . LEU A 1 81 ? 4.084 -3.007 -4.338 1.00 98.62 81 LEU A N 1
ATOM 656 C CA . LEU A 1 81 ? 4.021 -2.352 -5.650 1.00 98.62 81 LEU A CA 1
ATOM 657 C C . LEU A 1 81 ? 5.401 -2.303 -6.318 1.00 98.62 81 LEU A C 1
ATOM 659 O O . LEU A 1 81 ? 5.539 -2.641 -7.497 1.00 98.62 81 LEU A O 1
ATOM 663 N N . GLY A 1 82 ? 6.446 -1.965 -5.560 1.00 98.00 82 GLY A N 1
ATOM 664 C CA . GLY A 1 82 ? 7.827 -2.026 -6.045 1.00 98.00 82 GLY A CA 1
ATOM 665 C C . GLY A 1 82 ? 8.232 -3.438 -6.493 1.00 98.00 82 GLY A C 1
ATOM 666 O O . GLY A 1 82 ? 8.880 -3.609 -7.531 1.00 98.00 82 GLY A O 1
ATOM 667 N N . ILE A 1 83 ? 7.801 -4.476 -5.766 1.00 97.69 83 ILE A N 1
ATOM 668 C CA . ILE A 1 83 ? 7.992 -5.880 -6.162 1.00 97.69 83 ILE A CA 1
ATOM 669 C C . ILE A 1 83 ? 7.228 -6.192 -7.455 1.00 97.69 83 ILE A C 1
ATOM 671 O O . ILE A 1 83 ? 7.778 -6.865 -8.334 1.00 97.69 83 ILE A O 1
ATOM 675 N N . ALA A 1 84 ? 5.997 -5.700 -7.607 1.00 97.44 84 ALA A N 1
ATOM 676 C CA . ALA A 1 84 ? 5.194 -5.895 -8.810 1.00 97.44 84 ALA A CA 1
ATOM 677 C C . ALA A 1 84 ? 5.884 -5.303 -10.053 1.00 97.44 84 ALA A C 1
ATOM 679 O O . ALA A 1 84 ? 6.081 -6.021 -11.038 1.00 97.44 84 ALA A O 1
ATOM 680 N N . TYR A 1 85 ? 6.377 -4.062 -9.980 1.00 97.38 85 TYR A N 1
ATOM 681 C CA . TYR A 1 85 ? 7.160 -3.452 -11.063 1.00 97.38 85 TYR A CA 1
ATOM 682 C C . TYR A 1 85 ? 8.470 -4.196 -11.339 1.00 97.38 85 TYR A C 1
ATOM 684 O O . TYR A 1 85 ? 8.801 -4.473 -12.494 1.00 97.38 85 TYR A O 1
ATOM 692 N N . LYS A 1 86 ? 9.211 -4.591 -10.295 1.00 95.88 86 LYS A N 1
ATOM 693 C CA . LYS A 1 86 ? 10.431 -5.400 -10.453 1.00 95.88 86 LYS A CA 1
ATOM 694 C C . LYS A 1 86 ? 10.141 -6.704 -11.201 1.00 95.88 86 LYS A C 1
ATOM 696 O O . LYS A 1 86 ? 10.894 -7.083 -12.099 1.00 95.88 86 LYS A O 1
ATOM 701 N N . ASN A 1 87 ? 9.055 -7.390 -10.848 1.00 96.25 87 ASN A N 1
ATOM 702 C CA . ASN A 1 87 ? 8.629 -8.621 -11.508 1.00 96.25 87 ASN A CA 1
ATOM 703 C C . ASN A 1 87 ? 8.227 -8.382 -12.967 1.00 96.25 87 ASN A C 1
ATOM 705 O O . ASN A 1 87 ? 8.646 -9.158 -13.828 1.00 96.25 87 ASN A O 1
ATOM 709 N N . PHE A 1 88 ? 7.487 -7.306 -13.244 1.00 96.12 88 PHE A N 1
ATOM 710 C CA . PHE A 1 88 ? 7.130 -6.887 -14.598 1.00 96.12 88 PHE A CA 1
ATOM 711 C C . PHE A 1 88 ? 8.381 -6.704 -15.470 1.00 96.12 88 PHE A C 1
ATOM 713 O O . PHE A 1 88 ? 8.555 -7.430 -16.453 1.00 96.12 88 PHE A O 1
ATOM 720 N N . PHE A 1 89 ? 9.319 -5.845 -15.054 1.00 95.00 89 PHE A N 1
ATOM 721 C CA . PHE A 1 89 ? 10.545 -5.581 -15.814 1.00 95.00 89 PHE A CA 1
ATOM 722 C C . PHE A 1 89 ? 11.438 -6.816 -15.965 1.00 95.00 89 PHE A C 1
ATOM 724 O O . PHE A 1 89 ? 12.022 -7.031 -17.029 1.00 95.00 89 PHE A O 1
ATOM 731 N N . ASN A 1 90 ? 11.541 -7.656 -14.931 1.00 96.25 90 ASN A N 1
ATOM 732 C CA . ASN A 1 90 ? 12.277 -8.917 -15.023 1.00 96.25 90 ASN A CA 1
ATOM 733 C C . ASN A 1 90 ? 11.642 -9.886 -16.027 1.00 96.25 90 ASN A C 1
ATOM 735 O O . ASN A 1 90 ? 12.375 -10.609 -16.701 1.00 96.25 90 ASN A O 1
ATOM 739 N N . SER A 1 91 ? 10.310 -9.894 -16.149 1.00 96.12 91 SER A N 1
ATOM 740 C CA . SER A 1 91 ? 9.613 -10.695 -17.159 1.00 96.12 91 SER A CA 1
ATOM 741 C C . SER A 1 91 ? 9.865 -10.166 -18.577 1.00 96.12 91 SER A C 1
ATOM 743 O O . SER A 1 91 ? 10.137 -10.954 -19.480 1.00 96.12 91 SER A O 1
ATOM 745 N N . CYS A 1 92 ? 9.901 -8.840 -18.766 1.00 93.56 92 CYS A N 1
ATOM 746 C CA . CYS A 1 92 ? 10.232 -8.217 -20.052 1.00 93.56 92 CYS A CA 1
ATOM 747 C C . CYS A 1 92 ? 11.668 -8.528 -20.496 1.00 93.56 92 CYS A C 1
ATOM 749 O O . CYS A 1 92 ? 11.910 -8.756 -21.676 1.00 93.56 92 CYS A O 1
ATOM 751 N N . LYS A 1 93 ? 12.609 -8.583 -19.543 1.00 93.69 93 LYS A N 1
ATOM 752 C CA . LYS A 1 93 ? 14.032 -8.886 -19.780 1.00 93.69 93 LYS A CA 1
ATOM 753 C C . LYS A 1 93 ? 14.357 -10.388 -19.817 1.00 93.69 93 LYS A C 1
ATOM 755 O O . LYS A 1 93 ? 15.530 -10.739 -19.867 1.00 93.69 93 LYS A O 1
ATOM 76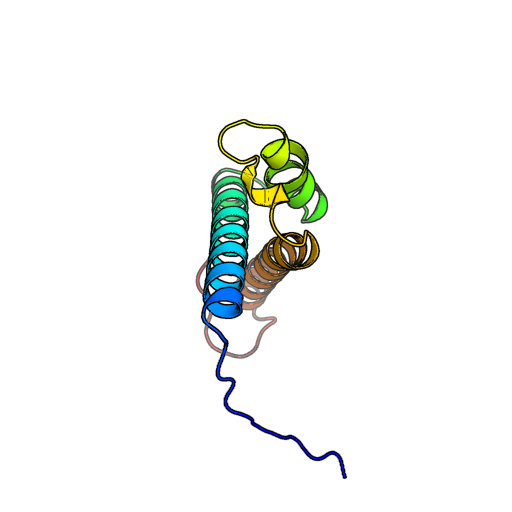0 N N . GLY A 1 94 ? 13.363 -11.275 -19.700 1.00 90.94 94 GLY A N 1
ATOM 761 C CA . GLY A 1 94 ? 13.573 -12.731 -19.682 1.00 90.94 94 GLY A CA 1
ATOM 762 C C . GLY A 1 94 ? 14.305 -13.274 -18.443 1.00 90.94 94 GLY A C 1
ATOM 763 O O . GLY A 1 94 ? 14.639 -14.453 -18.394 1.00 90.94 94 GLY A O 1
ATOM 764 N N . LYS A 1 95 ? 14.535 -12.448 -17.411 1.00 92.50 95 LYS A N 1
ATOM 765 C CA . LYS A 1 95 ? 15.195 -12.862 -16.156 1.00 92.50 95 LYS A CA 1
ATOM 766 C C . LYS A 1 95 ? 14.301 -13.738 -15.276 1.00 92.50 95 LYS A C 1
ATOM 768 O O . LYS A 1 95 ? 14.792 -14.439 -14.395 1.00 92.50 95 LYS A O 1
ATOM 773 N N . ARG A 1 96 ? 12.982 -13.670 -15.475 1.00 90.44 96 ARG A N 1
ATOM 774 C CA . ARG A 1 96 ? 11.989 -14.478 -14.761 1.00 90.44 96 ARG A CA 1
ATOM 775 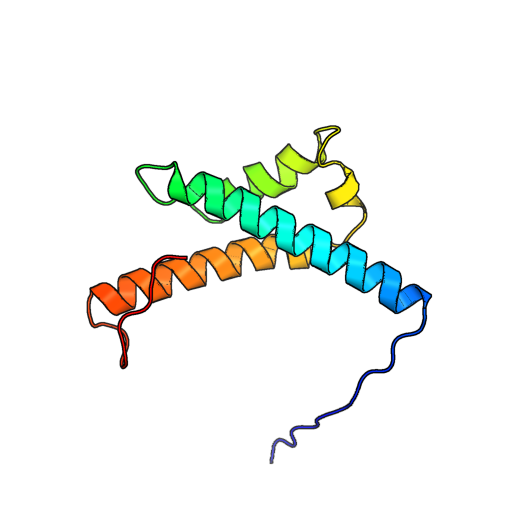C C . ARG A 1 96 ? 11.495 -15.606 -15.667 1.00 90.44 96 ARG A C 1
ATOM 777 O O . ARG A 1 96 ? 11.062 -15.345 -16.783 1.00 90.44 96 ARG A O 1
ATOM 784 N N . LYS A 1 97 ? 11.503 -16.842 -15.158 1.00 87.12 97 LYS A N 1
ATOM 785 C CA . LYS A 1 97 ? 10.899 -17.996 -15.840 1.00 87.12 97 LYS A CA 1
ATOM 786 C C . LYS A 1 97 ? 9.368 -17.875 -15.849 1.00 87.12 97 LYS A C 1
ATOM 788 O O . LYS A 1 97 ? 8.777 -17.507 -14.833 1.00 87.12 97 LYS A O 1
ATOM 793 N N . GLY A 1 98 ? 8.739 -18.230 -16.968 1.00 89.19 98 GLY A N 1
ATOM 794 C CA . GLY A 1 98 ? 7.281 -18.241 -17.135 1.00 89.19 98 GLY A CA 1
ATOM 795 C C . GLY A 1 98 ? 6.758 -17.167 -18.092 1.00 89.19 98 GLY A C 1
ATOM 796 O O . GLY A 1 98 ? 7.524 -16.518 -18.801 1.00 89.19 98 GLY A O 1
ATOM 797 N N . LYS A 1 99 ? 5.428 -17.007 -18.131 1.00 89.00 99 LYS A N 1
ATOM 798 C CA . LYS A 1 99 ? 4.758 -16.025 -18.998 1.00 89.00 99 LYS A CA 1
ATOM 799 C C . LYS A 1 99 ? 5.150 -14.594 -18.613 1.00 89.00 99 LYS A C 1
ATOM 801 O O . LYS A 1 99 ? 5.357 -14.296 -17.434 1.00 89.00 99 LYS A O 1
ATOM 806 N N . LYS A 1 100 ? 5.206 -13.708 -19.616 1.00 90.19 100 LYS A N 1
ATOM 807 C CA . LYS A 1 100 ? 5.341 -12.262 -19.396 1.00 90.19 100 LYS A CA 1
ATOM 808 C C . LYS A 1 100 ? 4.177 -11.772 -18.534 1.00 90.19 100 LYS A C 1
ATOM 810 O O . LYS A 1 100 ? 3.039 -12.195 -18.733 1.00 90.19 100 LYS A O 1
ATOM 815 N N . ILE A 1 101 ? 4.485 -10.917 -17.569 1.00 93.81 101 ILE A N 1
ATOM 816 C CA . ILE A 1 101 ? 3.499 -10.332 -16.657 1.00 93.81 101 ILE A CA 1
ATOM 817 C C . ILE A 1 101 ? 3.062 -8.990 -17.255 1.00 93.81 101 ILE A C 1
ATOM 819 O O . ILE A 1 101 ? 3.867 -8.321 -17.902 1.00 93.81 101 ILE A O 1
ATOM 823 N N . GLY A 1 102 ? 1.796 -8.611 -17.073 1.00 91.81 102 GLY A N 1
ATOM 824 C CA . GLY A 1 102 ? 1.324 -7.268 -17.417 1.00 91.81 102 GLY A CA 1
ATOM 825 C C . GLY A 1 102 ? 1.932 -6.198 -16.505 1.00 91.81 102 GLY A C 1
ATOM 826 O O . GLY A 1 102 ? 2.436 -6.510 -15.424 1.00 91.81 102 GLY A O 1
ATOM 827 N N . SER A 1 103 ? 1.889 -4.935 -16.933 1.00 92.50 103 SER A N 1
ATOM 828 C CA . SER A 1 103 ? 2.192 -3.832 -16.013 1.00 92.50 103 SER A CA 1
ATOM 829 C C . SER A 1 103 ? 1.203 -3.863 -14.842 1.00 92.50 103 SER A C 1
ATOM 831 O O . SER A 1 103 ? 0.025 -4.146 -15.078 1.00 92.50 103 SER A O 1
ATOM 833 N N . PRO A 1 104 ? 1.653 -3.549 -13.614 1.00 92.25 104 PRO A N 1
ATOM 834 C CA . PRO A 1 104 ? 0.757 -3.162 -12.527 1.00 92.25 104 PRO A CA 1
ATOM 835 C C . PRO A 1 104 ? -0.214 -2.038 -12.942 1.00 92.25 104 PRO A C 1
ATOM 837 O O . PRO A 1 104 ? 0.155 -1.195 -13.800 1.00 92.25 104 PRO A O 1
#

Radius of gyration: 16.87 Å; chains: 1; bounding box: 33×48×36 Å

Foldseek 3Di:
DDDDDDDDDDDDPVVVVLVVLLVVLLVQLLVQLVVCCVVDPDGDDLVVSCCVSPVVQCVDPVRVSNVVHDCVSSSVSSVVLVVQQVQQVCLVVVVDPDHRDDRD

Secondary structure (DSSP, 8-state):
------------HHHHHHHHHHHHHHHHHHHHHHHHHHH-SSPPPHHHHHIIIIIIGGGSTTTGGGGGS-HHHHHHHHHHHHHHHHHHHHHHTT-SSSSPPPP-